Protein AF-A0A0Q4JYC7-F1 (afdb_monomer)

pLDDT: mean 86.83, std 10.16, range [35.75, 96.88]

Mean predicted aligned error: 5.93 Å

Sequence (176 aa):
QVMHEGSPIATFTGGALGILVMLSLKALEGRASGPIAMLGAVAVDILIDGLVLGLAFVAGGKAGVLLTIALTLEVLFLGLTVTTELGETIKSKARIIAITMGIALLLPIGAAIATPVATFPPVVIAGFLSFGLMALLYLVTEELLVEAHEKPDTPLISAMFFIGFLGLLLIEEVLG

Secondary structure (DSSP, 8-state):
--TTSS-HHHHHHHHHHHHHHHHHHHHHHTT--SHHHHHHHHHHHHHHHHHHHHHHHHH-HHHHHHHHHHHHHHHHHHHHHHHHHHHHH---HHHHHHHHHHHHTHHHHHHHHHGGGGGS-HHHHHHHHHHHHHHHHHHIIIIIHHHHTSSPP-HHHHHHHHHHHHHHHHHHHHH-

Foldseek 3Di:
DLVPPADPVLLVLLLVVLVVVLVVLVVVLVVDDDLVSLLVLLLVLLLLLLQLLLLLVLVHPLSNVLSCVLVVVVLVVSLVVQLVRCVVPDVDPVVSVVSSVVSNVSNPVSSVVNVVVSVDDPNNSSSNNSSSVSNNVCCCPVPVVVVLVVPPDDPVSVVVVVVSVVVSVVVSVVSD

Radius of gyration: 17.2 Å; Cα contacts (8 Å, |Δi|>4): 166; chains: 1; bounding box: 38×35×52 Å

Nearest PDB structures (foldseek):
  5tsb-assembly1_A  TM=8.252E-01  e=2.019E-02  Bordetella bronchiseptica RB50
  8auw-assembly1_D  TM=1.896E-01  e=5.402E+00  Homo sapiens

Solvent-accessible surface area (backbone atoms only — not comparable to full-atom values): 9276 Å² total; per-residue (Å²): 140,68,87,82,74,55,46,68,65,32,36,51,51,17,26,53,48,16,45,52,52,48,54,51,50,52,65,55,48,75,75,49,80,59,73,68,36,53,55,47,53,57,40,51,50,35,25,48,51,12,26,36,41,26,39,26,42,63,77,31,65,66,55,20,52,56,45,50,56,53,48,52,57,49,54,52,52,50,52,51,52,54,49,55,60,43,54,78,76,45,89,51,67,69,57,48,52,52,52,53,53,57,42,60,50,30,23,64,49,17,23,56,68,26,54,70,52,67,76,50,59,70,45,55,42,41,10,53,47,29,16,35,54,36,35,50,54,45,46,48,56,73,42,55,50,48,60,65,56,72,47,88,81,48,77,64,61,62,46,49,56,54,49,52,53,52,49,53,52,53,50,48,66,74,74,105

Structure (mmCIF, N/CA/C/O backbone):
data_AF-A0A0Q4JYC7-F1
#
_entry.id   AF-A0A0Q4JYC7-F1
#
loop_
_atom_site.group_PDB
_atom_site.id
_atom_site.type_symbol
_atom_site.label_atom_id
_atom_site.label_alt_id
_atom_site.label_comp_id
_atom_site.label_asym_id
_atom_site.label_entity_id
_atom_site.label_seq_id
_atom_site.pdbx_PDB_ins_code
_atom_site.Cartn_x
_atom_site.Cartn_y
_atom_site.Cartn_z
_atom_site.occupancy
_atom_site.B_iso_or_equiv
_atom_site.auth_seq_id
_atom_site.auth_comp_id
_atom_site.auth_asym_id
_atom_site.auth_atom_id
_atom_site.pdbx_PDB_model_num
ATOM 1 N N . GLN A 1 1 ? 8.763 9.728 -19.795 1.00 35.75 1 GLN A N 1
ATOM 2 C CA . GLN A 1 1 ? 9.072 9.027 -21.066 1.00 35.75 1 GLN A CA 1
ATOM 3 C C . GLN A 1 1 ? 8.972 7.491 -20.956 1.00 35.75 1 GLN A C 1
ATOM 5 O O . GLN A 1 1 ? 9.539 6.802 -21.784 1.00 35.75 1 GLN A O 1
ATOM 10 N N . VAL A 1 2 ? 8.191 6.945 -20.005 1.00 40.88 2 VAL A N 1
ATOM 11 C CA . VAL A 1 2 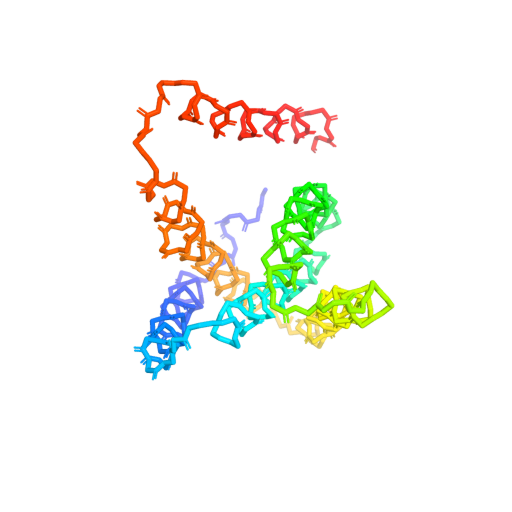? 8.031 5.484 -19.782 1.00 40.88 2 VAL A CA 1
ATOM 12 C C . VAL A 1 2 ? 6.660 4.961 -20.265 1.00 40.88 2 VAL A C 1
ATOM 14 O O . VAL A 1 2 ? 6.463 3.767 -20.439 1.00 40.88 2 VAL A O 1
ATOM 17 N N . MET A 1 3 ? 5.707 5.854 -20.574 1.00 45.06 3 MET A N 1
ATOM 18 C CA . MET A 1 3 ? 4.337 5.476 -20.967 1.00 45.06 3 MET A CA 1
ATOM 19 C C . MET A 1 3 ? 4.193 4.875 -22.378 1.00 45.06 3 MET A C 1
ATOM 21 O O . MET A 1 3 ? 3.117 4.393 -22.699 1.00 45.06 3 MET A O 1
ATOM 25 N N . HIS A 1 4 ? 5.230 4.896 -23.225 1.00 46.59 4 HIS A N 1
ATOM 26 C CA . HIS A 1 4 ? 5.137 4.432 -24.623 1.00 46.59 4 HIS A CA 1
ATOM 27 C C . HIS A 1 4 ? 5.974 3.176 -24.943 1.00 46.59 4 HIS A C 1
ATOM 29 O O . HIS A 1 4 ? 5.970 2.734 -26.087 1.00 46.59 4 HIS A O 1
ATOM 35 N N . GLU A 1 5 ? 6.651 2.572 -23.957 1.00 52.84 5 GLU A N 1
ATOM 36 C CA . GLU A 1 5 ? 7.404 1.311 -24.140 1.00 52.84 5 GLU A CA 1
ATOM 37 C C . GLU A 1 5 ? 6.722 0.084 -23.506 1.00 52.84 5 GLU A C 1
ATOM 39 O O . GLU A 1 5 ? 7.157 -1.052 -23.700 1.00 52.84 5 GLU A O 1
ATOM 44 N N . GLY A 1 6 ? 5.628 0.285 -22.764 1.00 57.41 6 GLY A N 1
ATOM 45 C CA . GLY A 1 6 ? 4.842 -0.807 -22.200 1.00 57.41 6 GLY A CA 1
ATOM 46 C C . GLY A 1 6 ? 4.016 -1.504 -23.278 1.00 57.41 6 GLY A C 1
ATOM 47 O O . GLY A 1 6 ? 3.231 -0.864 -23.974 1.00 57.41 6 GLY A O 1
ATOM 48 N N . SER A 1 7 ? 4.157 -2.825 -23.407 1.00 78.38 7 SER A N 1
ATOM 49 C CA . SER A 1 7 ? 3.232 -3.621 -24.220 1.00 78.38 7 SER A CA 1
ATOM 50 C C . SER A 1 7 ? 1.810 -3.447 -23.667 1.00 78.38 7 SER A C 1
ATOM 52 O O . SER A 1 7 ? 1.591 -3.806 -22.507 1.00 78.38 7 SER A O 1
ATOM 54 N N . PRO A 1 8 ? 0.829 -2.971 -24.462 1.00 85.31 8 PRO A N 1
ATOM 55 C CA . PRO A 1 8 ? -0.560 -2.818 -24.013 1.00 85.31 8 PRO A CA 1
ATOM 56 C C . PRO A 1 8 ? -1.137 -4.113 -23.435 1.00 85.31 8 PRO A C 1
ATOM 58 O O . PRO A 1 8 ? -1.954 -4.091 -22.517 1.00 85.31 8 PRO A O 1
ATOM 61 N N . ILE A 1 9 ? -0.660 -5.252 -23.945 1.00 88.44 9 ILE A N 1
ATOM 62 C CA . ILE A 1 9 ? -1.036 -6.581 -23.469 1.00 88.44 9 ILE A CA 1
ATOM 63 C C . ILE A 1 9 ? -0.555 -6.789 -22.033 1.00 88.44 9 ILE A C 1
ATOM 65 O O . ILE A 1 9 ? -1.330 -7.264 -21.216 1.00 88.44 9 ILE A O 1
ATOM 69 N N . ALA A 1 10 ? 0.681 -6.403 -21.701 1.00 87.81 10 ALA A N 1
ATOM 70 C CA . ALA A 1 10 ? 1.231 -6.591 -20.361 1.00 87.81 10 ALA A CA 1
ATOM 71 C C . ALA A 1 10 ? 0.484 -5.751 -19.318 1.00 87.81 10 ALA A C 1
ATOM 73 O O . ALA A 1 10 ? 0.106 -6.277 -18.270 1.00 87.81 10 ALA A O 1
ATOM 74 N N . THR A 1 11 ? 0.200 -4.485 -19.638 1.00 89.44 11 THR A N 1
ATOM 75 C CA . THR A 1 11 ? -0.626 -3.602 -18.802 1.00 89.44 11 THR A CA 1
ATOM 76 C C . THR A 1 11 ? -2.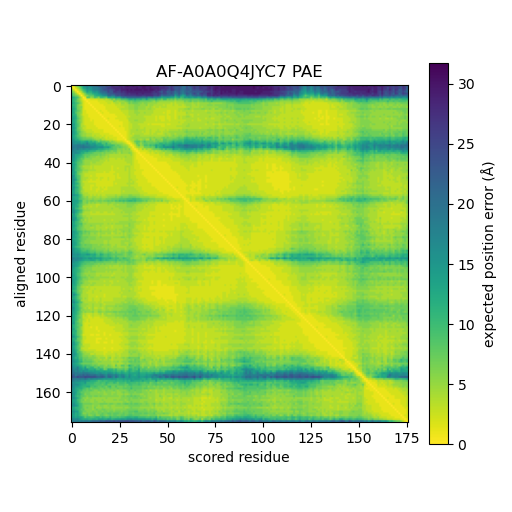022 -4.185 -18.608 1.00 89.44 11 THR A C 1
ATOM 78 O O . THR A 1 11 ? -2.473 -4.333 -17.477 1.00 89.44 11 THR A O 1
ATOM 81 N N . PHE A 1 12 ? -2.686 -4.609 -19.688 1.00 91.81 12 PHE A N 1
ATOM 82 C CA . PHE A 1 12 ? -4.010 -5.222 -19.590 1.00 91.81 12 PHE A CA 1
ATOM 83 C C . PHE A 1 12 ? -3.997 -6.490 -18.730 1.00 91.81 12 PHE A C 1
ATOM 85 O O . PHE A 1 12 ? -4.816 -6.624 -17.825 1.00 91.81 12 PHE A O 1
ATOM 92 N N . THR A 1 13 ? -3.054 -7.407 -18.968 1.00 92.88 13 THR A N 1
ATOM 93 C CA . THR A 1 13 ? -2.966 -8.657 -18.200 1.00 92.88 13 THR A CA 1
ATOM 94 C C . THR A 1 13 ? -2.652 -8.403 -16.735 1.00 92.88 13 THR A C 1
ATOM 96 O O . THR A 1 13 ? -3.281 -9.006 -15.874 1.00 92.88 13 THR A O 1
ATOM 99 N N . GLY A 1 14 ? -1.723 -7.489 -16.445 1.00 92.19 14 GLY A N 1
ATOM 100 C CA . GLY A 1 14 ? -1.361 -7.121 -15.084 1.00 92.19 14 GLY A CA 1
ATOM 101 C C . GLY A 1 14 ? -2.540 -6.505 -14.347 1.00 92.19 14 GLY A C 1
ATOM 102 O O . GLY A 1 14 ? -2.920 -6.989 -13.286 1.00 92.19 14 GLY A O 1
ATOM 103 N N . GLY A 1 15 ? -3.180 -5.503 -14.950 1.00 92.06 15 GLY A N 1
ATOM 104 C CA . GLY A 1 15 ? -4.342 -4.848 -14.362 1.00 92.06 15 GLY A CA 1
ATOM 105 C C . GLY A 1 15 ? -5.544 -5.778 -14.172 1.00 92.06 15 GLY A C 1
ATOM 106 O O . GLY A 1 15 ? -6.161 -5.765 -13.109 1.00 92.06 15 GLY A O 1
ATOM 107 N N . ALA A 1 16 ? -5.847 -6.634 -15.153 1.00 94.19 16 ALA A N 1
ATOM 108 C CA . ALA A 1 16 ? -6.922 -7.621 -15.043 1.00 94.19 16 ALA A CA 1
ATOM 109 C C . ALA A 1 16 ? -6.643 -8.660 -13.947 1.00 94.19 16 ALA A C 1
ATOM 111 O O . ALA A 1 16 ? -7.548 -9.004 -13.188 1.00 94.19 16 ALA A O 1
ATOM 112 N N . LEU A 1 17 ? -5.396 -9.134 -13.834 1.00 94.50 17 LEU A N 1
ATOM 113 C CA . LEU A 1 17 ? -4.979 -10.009 -12.737 1.00 94.50 17 LEU A CA 1
ATOM 114 C C . LEU A 1 17 ? -5.075 -9.300 -11.385 1.00 94.50 17 LEU A C 1
ATOM 116 O O . LEU A 1 17 ? -5.522 -9.926 -10.431 1.00 94.50 17 LEU A O 1
ATOM 120 N N . GLY A 1 18 ? -4.718 -8.015 -11.313 1.00 91.81 18 GLY A N 1
ATOM 121 C CA . GLY A 1 18 ? -4.859 -7.194 -10.107 1.00 91.81 18 GLY A CA 1
ATOM 122 C C . GLY A 1 18 ? -6.301 -7.179 -9.625 1.00 91.81 18 GLY A C 1
ATOM 123 O O . GLY A 1 18 ? -6.586 -7.627 -8.519 1.00 91.81 18 GLY A O 1
ATOM 124 N N . ILE A 1 19 ? -7.228 -6.793 -10.504 1.00 91.94 19 ILE A N 1
ATOM 125 C CA . ILE A 1 19 ? -8.665 -6.797 -10.200 1.00 91.94 19 ILE A CA 1
ATOM 126 C C . ILE A 1 19 ? -9.146 -8.195 -9.785 1.00 91.94 19 ILE A C 1
ATOM 128 O O . ILE A 1 19 ? -9.844 -8.331 -8.783 1.00 91.94 19 ILE A O 1
ATOM 132 N N . LEU A 1 20 ? -8.785 -9.244 -10.533 1.00 94.12 20 LEU A N 1
ATOM 133 C CA . LEU A 1 20 ? -9.216 -10.614 -10.233 1.00 94.12 20 LEU A CA 1
ATOM 134 C C . LEU A 1 20 ? -8.736 -11.089 -8.861 1.00 94.12 20 LEU A C 1
ATOM 136 O O . LEU A 1 20 ? -9.510 -11.710 -8.129 1.00 94.12 20 LEU A O 1
ATOM 140 N N . VAL A 1 21 ? -7.477 -10.814 -8.516 1.00 93.06 21 VAL A N 1
ATOM 141 C CA . VAL A 1 21 ? -6.912 -11.158 -7.208 1.00 93.06 21 VAL A CA 1
ATOM 142 C C . VAL A 1 21 ? -7.653 -10.407 -6.110 1.00 93.06 21 VAL A C 1
ATOM 144 O O . VAL A 1 21 ? -8.105 -11.043 -5.161 1.00 93.06 21 VAL A O 1
ATOM 147 N N . MET A 1 22 ? -7.871 -9.104 -6.274 1.00 91.69 22 MET A N 1
ATOM 148 C CA . MET A 1 22 ? -8.552 -8.298 -5.264 1.00 91.69 22 MET A CA 1
ATOM 149 C C . MET A 1 22 ? -10.014 -8.694 -5.049 1.00 91.69 22 MET A C 1
ATOM 151 O O . MET A 1 22 ? -10.445 -8.880 -3.913 1.00 91.69 22 MET A O 1
ATOM 155 N N . LEU A 1 23 ? -10.764 -8.937 -6.126 1.00 89.94 23 LEU A N 1
ATOM 156 C CA . LEU A 1 23 ? -12.137 -9.441 -6.030 1.00 89.94 23 LEU A CA 1
ATOM 157 C C . LEU A 1 23 ? -12.193 -10.818 -5.356 1.00 89.94 23 LEU A C 1
ATOM 159 O O . LEU A 1 23 ? -13.117 -11.108 -4.594 1.00 89.94 23 LEU A O 1
ATOM 163 N N . SER A 1 24 ? -11.199 -11.670 -5.622 1.00 89.81 24 SER A N 1
ATOM 164 C CA . SER A 1 24 ? -11.094 -12.981 -4.978 1.00 89.81 24 SER A CA 1
ATOM 165 C C . SER A 1 24 ? -10.805 -12.845 -3.483 1.00 89.81 24 SER A C 1
ATOM 167 O O . SER A 1 24 ? -11.425 -13.551 -2.689 1.00 89.81 24 SER A O 1
ATOM 169 N N . LEU A 1 25 ? -9.910 -11.931 -3.092 1.00 86.81 25 LEU A N 1
ATOM 170 C CA . LEU A 1 25 ? -9.604 -11.637 -1.689 1.00 86.81 25 LEU A CA 1
ATOM 171 C C . LEU A 1 25 ? -10.841 -11.107 -0.957 1.00 86.81 25 LEU A C 1
ATOM 173 O O . LEU A 1 25 ? -11.245 -11.701 0.043 1.00 86.81 25 LEU A O 1
ATOM 177 N N . LYS A 1 26 ? -11.542 -10.122 -1.525 1.00 83.94 26 LYS A N 1
ATOM 178 C CA . LYS A 1 26 ? -12.780 -9.580 -0.942 1.00 83.94 26 LYS A CA 1
ATOM 179 C C . LYS A 1 26 ? -13.863 -10.644 -0.757 1.00 83.94 26 LYS A C 1
ATOM 181 O O . LYS A 1 26 ? -14.548 -10.681 0.266 1.00 83.94 26 LYS A O 1
ATOM 186 N N . ALA A 1 27 ? -14.013 -11.553 -1.723 1.00 84.88 27 ALA A N 1
ATOM 187 C CA . ALA A 1 27 ? -14.964 -12.659 -1.623 1.00 84.88 27 ALA A CA 1
ATOM 188 C C . ALA A 1 27 ? -14.621 -13.649 -0.490 1.00 84.88 27 ALA A C 1
ATOM 190 O O . ALA A 1 27 ? -15.518 -14.311 0.045 1.00 84.88 27 ALA A O 1
ATOM 191 N N . LEU A 1 28 ? -13.340 -13.776 -0.128 1.00 83.62 28 LEU A N 1
ATOM 192 C CA . LEU A 1 28 ? -12.892 -14.582 1.008 1.00 83.62 28 LEU A CA 1
ATOM 193 C C . LEU A 1 28 ? -13.084 -13.840 2.335 1.00 83.62 28 LEU A C 1
ATOM 195 O O . LEU A 1 28 ? -13.552 -14.450 3.297 1.00 83.62 28 LEU A O 1
ATOM 199 N N . GLU A 1 29 ? -12.781 -12.545 2.376 1.00 76.94 29 GLU A N 1
ATOM 200 C CA . GLU A 1 29 ? -12.931 -11.696 3.564 1.00 76.94 29 GLU A CA 1
ATOM 201 C C . GLU A 1 29 ? -14.386 -11.544 3.999 1.00 76.94 29 GLU A C 1
ATOM 203 O O . GLU A 1 29 ? -14.680 -11.657 5.188 1.00 76.94 29 GLU A O 1
ATOM 208 N N . GLY A 1 30 ? -15.321 -11.424 3.049 1.00 73.38 30 GLY A N 1
ATOM 209 C CA . GLY A 1 30 ? -16.761 -11.330 3.328 1.00 73.38 30 GLY A CA 1
ATOM 210 C C . GLY A 1 30 ? -17.370 -12.552 4.035 1.00 73.38 30 GLY A C 1
ATOM 211 O O . GLY A 1 30 ? -18.553 -12.548 4.371 1.00 73.38 30 GLY A O 1
ATOM 212 N N . ARG A 1 31 ? -16.588 -13.615 4.269 1.00 76.25 31 ARG A N 1
ATOM 213 C CA . ARG A 1 31 ? -16.995 -14.793 5.055 1.00 76.25 31 ARG A CA 1
ATOM 214 C C . ARG A 1 31 ? -16.654 -14.688 6.540 1.00 76.25 31 ARG A C 1
ATOM 216 O O . ARG A 1 31 ? -17.100 -15.539 7.310 1.00 76.25 31 ARG A O 1
ATOM 223 N N . ALA A 1 32 ? -15.863 -13.697 6.939 1.00 72.56 32 ALA A N 1
ATOM 224 C CA . ALA A 1 32 ? -15.446 -13.475 8.316 1.00 72.56 32 ALA A CA 1
ATOM 225 C C . ALA A 1 32 ? -16.012 -12.149 8.840 1.00 72.56 32 ALA A C 1
ATOM 227 O O . ALA A 1 32 ? -16.129 -11.173 8.111 1.00 72.56 32 ALA A O 1
ATOM 228 N N . SER A 1 33 ? -16.353 -12.105 10.128 1.00 74.06 33 SER A N 1
ATOM 229 C CA . SER A 1 33 ? -16.859 -10.898 10.791 1.00 74.06 33 SER A CA 1
ATOM 230 C C . SER A 1 33 ? -16.143 -10.670 12.118 1.00 74.06 33 SER A C 1
ATOM 232 O O . SER A 1 33 ? -15.860 -11.630 12.841 1.00 74.06 33 SER A O 1
ATOM 234 N N . GLY A 1 34 ? -15.917 -9.404 12.469 1.00 78.31 34 GLY A N 1
ATOM 235 C CA . GLY A 1 34 ? -15.326 -8.987 13.742 1.00 78.31 34 GLY A CA 1
ATOM 236 C C . GLY A 1 34 ? -13.834 -8.629 13.653 1.00 78.31 34 GLY A C 1
ATOM 237 O O . GLY A 1 34 ? -13.283 -8.542 12.557 1.00 78.31 34 GLY A O 1
ATOM 238 N N . PRO A 1 35 ? -13.148 -8.463 14.801 1.00 77.31 35 PRO A N 1
ATOM 239 C CA . PRO A 1 35 ? -11.785 -7.917 14.859 1.00 77.31 35 PRO A CA 1
ATOM 240 C C . PRO A 1 35 ? -10.748 -8.702 14.047 1.00 77.31 35 PRO A C 1
ATOM 242 O O . PRO A 1 35 ? -9.787 -8.134 13.548 1.00 77.31 35 PRO A O 1
ATOM 245 N N . ILE A 1 36 ? -10.934 -10.017 13.896 1.00 80.81 36 ILE A N 1
ATOM 246 C CA . ILE A 1 36 ? -10.037 -10.870 13.100 1.00 80.81 36 ILE A CA 1
ATOM 247 C C . ILE A 1 36 ? -10.168 -10.567 11.602 1.00 80.81 36 ILE A C 1
ATOM 249 O O . ILE A 1 36 ? -9.166 -10.611 10.896 1.00 80.81 36 ILE A O 1
ATOM 253 N N . ALA A 1 37 ? -11.376 -10.249 11.126 1.00 82.62 37 ALA A N 1
ATOM 254 C CA . ALA A 1 37 ? -11.606 -9.882 9.732 1.00 82.62 37 ALA A CA 1
ATOM 255 C C . ALA A 1 37 ? -10.944 -8.534 9.413 1.00 82.62 37 ALA A C 1
ATOM 257 O O . ALA A 1 37 ? -10.213 -8.444 8.435 1.00 82.62 37 ALA A O 1
ATOM 258 N N . MET A 1 38 ? -11.097 -7.546 10.305 1.00 83.94 38 MET A N 1
ATOM 259 C CA . MET A 1 38 ? -10.409 -6.254 10.206 1.00 83.94 38 MET A CA 1
ATOM 260 C C . MET A 1 38 ? -8.885 -6.428 10.176 1.00 83.94 38 MET A C 1
ATOM 262 O O . MET A 1 38 ? -8.226 -5.915 9.284 1.00 83.94 38 MET A O 1
ATOM 266 N N . LEU A 1 39 ? -8.309 -7.204 11.106 1.00 88.00 39 LEU A N 1
ATOM 267 C CA . LEU A 1 39 ? -6.863 -7.472 11.098 1.00 88.00 39 LEU A CA 1
ATOM 268 C C . LEU A 1 39 ? -6.401 -8.169 9.812 1.00 88.00 39 LEU A C 1
ATOM 270 O O . LEU A 1 39 ? -5.273 -7.948 9.385 1.00 88.00 39 LEU A O 1
ATOM 274 N N . GLY A 1 40 ? -7.246 -9.024 9.230 1.00 87.94 40 GLY A N 1
ATOM 275 C CA . GLY A 1 40 ? -6.992 -9.673 7.949 1.00 87.94 40 GLY A CA 1
ATOM 276 C C . GLY A 1 40 ? -6.928 -8.673 6.798 1.00 87.94 40 GLY A C 1
ATOM 277 O O . GLY A 1 40 ? -5.919 -8.656 6.101 1.00 87.94 40 GLY A O 1
ATOM 278 N N . ALA A 1 41 ? -7.948 -7.822 6.660 1.00 86.44 41 ALA A N 1
ATOM 279 C CA . ALA A 1 41 ? -8.011 -6.789 5.623 1.00 86.44 41 ALA A CA 1
ATOM 280 C C . ALA A 1 41 ? -6.811 -5.833 5.718 1.00 86.44 41 ALA A C 1
ATOM 282 O O . ALA A 1 41 ? -6.027 -5.721 4.785 1.00 86.44 41 ALA A O 1
ATOM 283 N N . VAL A 1 42 ? -6.553 -5.289 6.912 1.00 89.75 42 VAL A N 1
ATOM 284 C CA . VAL A 1 42 ? -5.389 -4.428 7.201 1.00 89.75 42 VAL A CA 1
ATOM 285 C C . VAL A 1 42 ? -4.061 -5.130 6.871 1.00 89.75 42 VAL A C 1
ATOM 287 O O . VAL A 1 42 ? -3.117 -4.513 6.385 1.00 89.75 42 VAL A O 1
ATOM 290 N N . ALA A 1 43 ? -3.941 -6.430 7.154 1.00 91.81 43 ALA A N 1
ATOM 291 C CA . ALA A 1 43 ? -2.728 -7.180 6.837 1.00 91.81 43 ALA A CA 1
ATOM 292 C C . ALA A 1 43 ? -2.537 -7.376 5.325 1.00 91.81 43 ALA A C 1
ATOM 294 O O . ALA A 1 43 ? -1.400 -7.342 4.850 1.00 91.81 43 ALA A O 1
ATOM 295 N N . VAL A 1 44 ? -3.623 -7.602 4.584 1.00 90.62 44 VAL A N 1
ATOM 296 C CA . VAL A 1 44 ? -3.612 -7.718 3.121 1.00 90.62 44 VAL A CA 1
ATOM 297 C C . VAL A 1 44 ? -3.250 -6.378 2.489 1.00 90.62 44 VAL A C 1
ATOM 299 O O . VAL A 1 44 ? -2.344 -6.350 1.657 1.00 90.62 44 VAL A O 1
ATOM 302 N N . ASP A 1 45 ? -3.879 -5.299 2.944 1.00 91.38 45 ASP A N 1
ATOM 303 C CA . ASP A 1 45 ? -3.620 -3.917 2.541 1.00 91.38 45 ASP A CA 1
ATOM 304 C C . ASP A 1 45 ? -2.126 -3.576 2.663 1.00 91.38 45 ASP A C 1
ATOM 306 O O . ASP A 1 45 ? -1.426 -3.411 1.664 1.00 91.38 45 ASP A O 1
ATOM 310 N N . ILE A 1 46 ? -1.565 -3.706 3.871 1.00 94.06 46 ILE A N 1
ATOM 311 C CA . ILE A 1 46 ? -0.147 -3.420 4.140 1.00 94.06 46 ILE A CA 1
ATOM 312 C C . ILE A 1 46 ? 0.813 -4.311 3.334 1.00 94.06 46 ILE A C 1
ATOM 314 O O . ILE A 1 46 ? 1.908 -3.882 2.943 1.00 94.06 46 ILE A O 1
ATOM 318 N N . LEU A 1 47 ? 0.454 -5.576 3.104 1.00 95.00 47 LEU A N 1
ATOM 319 C CA . LEU A 1 47 ? 1.272 -6.481 2.298 1.00 95.00 47 LEU A CA 1
ATOM 320 C C . LEU A 1 47 ? 1.294 -6.047 0.827 1.00 95.00 47 LEU A C 1
ATOM 322 O O . LEU A 1 47 ? 2.355 -6.091 0.191 1.00 95.00 47 LEU A O 1
ATOM 326 N N . ILE A 1 48 ? 0.139 -5.652 0.290 1.00 93.69 48 ILE A N 1
ATOM 327 C CA . ILE A 1 48 ? -0.005 -5.178 -1.086 1.00 93.69 48 ILE A CA 1
ATOM 328 C C . ILE A 1 48 ? 0.691 -3.826 -1.240 1.00 93.69 48 ILE A C 1
ATOM 330 O O . ILE A 1 48 ? 1.497 -3.690 -2.159 1.00 93.69 48 ILE A O 1
ATOM 334 N N . ASP A 1 49 ? 0.507 -2.891 -0.314 1.00 93.88 49 ASP A N 1
ATOM 335 C CA . ASP A 1 49 ? 1.236 -1.620 -0.261 1.00 93.88 49 ASP A CA 1
ATOM 336 C C . ASP A 1 49 ? 2.745 -1.828 -0.306 1.00 93.88 49 ASP A C 1
ATOM 338 O O . ASP A 1 49 ? 3.450 -1.226 -1.119 1.00 93.88 49 ASP A O 1
ATOM 342 N N . GLY A 1 50 ? 3.248 -2.750 0.519 1.00 95.81 50 GLY A N 1
ATOM 343 C CA . GLY A 1 50 ? 4.649 -3.149 0.514 1.00 95.81 50 GLY A CA 1
ATOM 344 C C . GLY A 1 50 ? 5.095 -3.669 -0.851 1.00 95.81 50 GLY A C 1
ATOM 345 O O . GLY A 1 50 ? 6.130 -3.246 -1.375 1.00 95.81 50 GLY A O 1
ATOM 346 N N . LEU A 1 51 ? 4.317 -4.572 -1.453 1.00 95.75 51 LEU A N 1
ATOM 347 C CA . LEU A 1 51 ? 4.599 -5.117 -2.782 1.00 95.75 51 LEU A CA 1
ATOM 348 C C . LEU A 1 51 ? 4.671 -4.003 -3.831 1.00 95.75 51 LEU A C 1
ATOM 350 O O . LEU A 1 51 ? 5.640 -3.940 -4.592 1.00 95.75 51 LEU A O 1
ATOM 354 N N . VAL A 1 52 ? 3.686 -3.105 -3.860 1.00 94.75 52 VAL A N 1
ATOM 355 C CA . VAL A 1 52 ? 3.638 -2.005 -4.829 1.00 94.75 52 VAL A CA 1
ATOM 356 C C . VAL A 1 52 ? 4.749 -0.992 -4.583 1.00 94.75 52 VAL A C 1
ATOM 358 O O . VAL A 1 52 ? 5.351 -0.519 -5.546 1.00 94.75 52 VAL A O 1
ATOM 361 N N . LEU A 1 53 ? 5.116 -0.741 -3.328 1.00 95.69 53 LEU A N 1
ATOM 362 C CA . LEU A 1 53 ? 6.277 0.068 -2.971 1.00 95.69 53 LEU A CA 1
ATOM 363 C C . LEU A 1 53 ? 7.572 -0.504 -3.544 1.00 95.69 53 LEU A C 1
ATOM 365 O O . LEU A 1 53 ? 8.346 0.216 -4.182 1.00 95.69 53 LEU A O 1
ATOM 369 N N . GLY A 1 54 ? 7.795 -1.805 -3.365 1.00 95.25 54 GLY A N 1
ATOM 370 C CA . GLY A 1 54 ? 8.952 -2.483 -3.938 1.00 95.25 54 GLY A CA 1
ATOM 371 C C . GLY A 1 54 ? 8.967 -2.395 -5.467 1.00 95.25 54 GLY A C 1
ATOM 372 O O . GLY A 1 54 ? 9.994 -2.055 -6.056 1.00 95.25 54 GLY A O 1
ATOM 373 N N . LEU A 1 55 ? 7.816 -2.604 -6.114 1.00 93.94 55 LEU A N 1
ATOM 374 C CA . LEU A 1 55 ? 7.672 -2.448 -7.564 1.00 93.94 55 LEU A CA 1
ATOM 375 C C . LEU A 1 55 ? 7.934 -1.007 -8.025 1.00 93.94 55 LEU A C 1
ATOM 377 O O . LEU A 1 55 ? 8.603 -0.806 -9.039 1.00 93.94 55 LEU A O 1
ATOM 381 N N . ALA A 1 56 ? 7.470 -0.002 -7.283 1.00 92.69 56 ALA A N 1
ATOM 382 C CA . ALA A 1 56 ? 7.700 1.404 -7.594 1.00 92.69 56 ALA A CA 1
ATOM 383 C C . ALA A 1 56 ? 9.195 1.750 -7.557 1.00 92.69 56 ALA A C 1
ATOM 385 O O . ALA A 1 56 ? 9.683 2.413 -8.470 1.00 92.69 56 ALA A O 1
ATOM 386 N N . PHE A 1 57 ? 9.950 1.234 -6.581 1.00 93.69 57 PHE A N 1
ATOM 387 C CA . PHE A 1 57 ? 11.410 1.386 -6.553 1.00 93.69 57 PHE A CA 1
ATOM 388 C C . PHE A 1 57 ? 12.115 0.661 -7.706 1.00 93.69 57 PHE A C 1
ATOM 390 O O . PHE A 1 57 ? 13.112 1.176 -8.217 1.00 93.69 57 PHE A O 1
ATOM 397 N N . VAL A 1 58 ? 11.593 -0.488 -8.148 1.00 90.94 58 VAL A N 1
ATOM 398 C CA . VAL A 1 58 ? 12.081 -1.187 -9.351 1.00 90.94 58 VAL A CA 1
ATOM 399 C C . VAL A 1 58 ? 11.824 -0.364 -10.617 1.00 90.94 58 VAL A C 1
ATOM 401 O O . VAL A 1 58 ? 12.677 -0.313 -11.500 1.00 90.94 58 VAL A O 1
ATOM 404 N N . ALA A 1 59 ? 10.674 0.306 -10.703 1.00 85.56 59 ALA A N 1
ATOM 405 C CA . ALA A 1 59 ? 10.313 1.167 -11.829 1.00 85.56 59 ALA A CA 1
ATOM 406 C C . ALA A 1 59 ? 11.127 2.468 -11.868 1.00 85.56 59 ALA A C 1
ATOM 408 O O . ALA A 1 59 ? 11.456 2.974 -12.942 1.00 85.56 59 ALA A O 1
ATOM 409 N N . GLY A 1 60 ? 11.442 3.021 -10.696 1.00 88.25 60 GLY A N 1
ATOM 410 C CA . GLY A 1 60 ? 12.280 4.200 -10.558 1.00 88.25 60 GLY A CA 1
ATOM 411 C C . GLY A 1 60 ? 12.270 4.778 -9.145 1.00 88.25 60 GLY A C 1
ATOM 412 O O . GLY A 1 60 ? 11.239 4.854 -8.482 1.00 88.25 60 GLY A O 1
ATOM 413 N N . GLY A 1 61 ? 13.425 5.284 -8.706 1.00 88.25 61 GLY A N 1
ATOM 414 C CA . GLY A 1 61 ? 13.588 5.815 -7.348 1.00 88.25 61 GLY A CA 1
ATOM 415 C C . GLY A 1 61 ? 12.608 6.936 -6.987 1.00 88.25 61 GLY A C 1
ATOM 416 O O . GLY A 1 61 ? 12.159 6.997 -5.850 1.00 88.25 61 GLY A O 1
ATOM 417 N N . LYS A 1 62 ? 12.216 7.782 -7.950 1.00 87.25 62 LYS A N 1
ATOM 418 C CA . LYS A 1 62 ? 11.242 8.864 -7.717 1.00 87.25 62 LYS A CA 1
ATOM 419 C C . LYS A 1 62 ? 9.851 8.335 -7.371 1.00 87.25 62 LYS A C 1
ATOM 421 O O . LYS A 1 62 ? 9.290 8.739 -6.360 1.00 87.25 62 LYS A O 1
ATOM 426 N N . ALA A 1 63 ? 9.339 7.389 -8.162 1.00 87.69 63 ALA A N 1
ATOM 427 C CA . ALA A 1 63 ? 8.053 6.745 -7.900 1.00 87.69 63 ALA A CA 1
ATOM 428 C C . ALA A 1 63 ? 8.057 6.049 -6.529 1.00 87.69 63 ALA A C 1
ATOM 430 O O . ALA A 1 63 ? 7.115 6.204 -5.757 1.00 87.69 63 ALA A O 1
ATOM 431 N N . GLY A 1 64 ? 9.152 5.358 -6.191 1.00 91.88 64 GLY A N 1
ATOM 432 C CA . GLY A 1 64 ? 9.329 4.742 -4.874 1.00 91.88 64 GLY A CA 1
ATOM 433 C C . GLY A 1 64 ? 9.316 5.747 -3.716 1.00 91.88 64 GLY A C 1
ATOM 434 O O . GLY A 1 64 ? 8.670 5.501 -2.701 1.00 91.88 64 GLY A O 1
ATOM 435 N N . VAL A 1 65 ? 9.974 6.902 -3.858 1.00 93.00 65 VAL A N 1
ATOM 436 C CA . VAL A 1 65 ? 9.979 7.956 -2.824 1.00 93.00 65 VAL A CA 1
ATOM 437 C C . VAL A 1 65 ? 8.594 8.572 -2.640 1.00 93.00 65 VAL A C 1
ATOM 439 O O . VAL A 1 65 ? 8.147 8.707 -1.502 1.00 93.00 65 VAL A O 1
ATOM 442 N N . LEU A 1 66 ? 7.898 8.902 -3.730 1.00 90.25 66 LEU A N 1
ATOM 443 C CA . LEU A 1 66 ? 6.538 9.449 -3.661 1.00 90.25 66 LEU A CA 1
ATOM 444 C C . LEU A 1 66 ? 5.584 8.480 -2.970 1.00 90.25 66 LEU A C 1
ATOM 446 O O . LEU A 1 66 ? 4.862 8.870 -2.053 1.00 90.25 66 LEU A O 1
ATOM 450 N N . LEU A 1 67 ? 5.651 7.203 -3.349 1.00 91.88 67 LEU A N 1
ATOM 451 C CA . LEU A 1 67 ? 4.827 6.171 -2.741 1.00 91.88 67 LEU A CA 1
ATOM 452 C C . LEU A 1 67 ? 5.210 5.931 -1.274 1.00 91.88 67 LEU A C 1
ATOM 454 O O . LEU A 1 67 ? 4.329 5.775 -0.443 1.00 91.88 67 LEU A O 1
ATOM 458 N N . THR A 1 68 ? 6.495 6.003 -0.912 1.00 94.31 68 THR A N 1
ATOM 459 C CA . THR A 1 68 ? 6.931 5.932 0.498 1.00 94.31 68 THR A CA 1
ATOM 460 C C . THR A 1 68 ? 6.282 7.035 1.335 1.00 94.31 68 THR A C 1
ATOM 462 O O . THR A 1 68 ? 5.820 6.768 2.441 1.00 94.31 68 THR A O 1
ATOM 465 N N . ILE A 1 69 ? 6.247 8.274 0.831 1.00 91.56 69 ILE A N 1
ATOM 466 C CA . ILE A 1 69 ? 5.636 9.407 1.539 1.00 91.56 69 ILE A CA 1
ATOM 467 C C . ILE A 1 69 ? 4.129 9.179 1.707 1.00 91.56 69 ILE A C 1
ATOM 469 O O . ILE A 1 69 ? 3.624 9.335 2.820 1.00 91.56 69 ILE A O 1
ATOM 473 N N . ALA A 1 70 ? 3.439 8.774 0.636 1.00 90.50 70 ALA A N 1
ATOM 474 C CA . ALA A 1 70 ? 2.008 8.471 0.669 1.00 90.50 70 ALA A CA 1
ATOM 475 C C . ALA A 1 70 ? 1.691 7.358 1.681 1.00 90.50 70 ALA A C 1
ATOM 477 O O . ALA A 1 70 ? 0.943 7.588 2.633 1.00 90.50 70 ALA A O 1
ATOM 478 N N . LEU A 1 71 ? 2.363 6.212 1.551 1.00 92.12 71 LEU A N 1
ATOM 479 C CA . LEU A 1 71 ? 2.169 5.052 2.420 1.00 92.12 71 LEU A CA 1
ATOM 480 C C . LEU A 1 71 ? 2.544 5.346 3.876 1.00 92.12 71 LEU A C 1
ATOM 482 O O . LEU A 1 71 ? 1.931 4.823 4.794 1.00 92.12 71 LEU A O 1
ATOM 486 N N . THR A 1 72 ? 3.531 6.205 4.140 1.00 92.12 72 THR A N 1
ATOM 487 C CA . THR A 1 72 ? 3.885 6.562 5.526 1.00 92.12 72 THR A CA 1
ATOM 488 C C . THR A 1 72 ? 2.729 7.274 6.231 1.00 92.12 72 THR A C 1
ATOM 490 O O . THR A 1 72 ? 2.485 7.025 7.414 1.00 92.12 72 THR A O 1
ATOM 493 N N . LEU A 1 73 ? 2.016 8.158 5.524 1.00 88.56 73 LEU A N 1
ATOM 494 C CA . LEU A 1 73 ? 0.837 8.825 6.076 1.00 88.56 73 LEU A CA 1
ATOM 495 C C . LEU A 1 73 ? -0.320 7.842 6.261 1.00 88.56 73 LEU A C 1
ATOM 497 O O . LEU A 1 73 ? -0.970 7.862 7.302 1.00 88.56 73 LEU A O 1
ATOM 501 N N . GLU A 1 74 ? -0.537 6.960 5.295 1.00 88.62 74 GLU A N 1
ATOM 502 C CA . GLU A 1 74 ? -1.557 5.912 5.356 1.00 88.62 74 GLU A CA 1
ATOM 503 C C . GLU A 1 74 ? -1.337 4.948 6.527 1.00 88.62 74 GLU A C 1
ATOM 505 O O . GLU A 1 74 ? -2.197 4.829 7.398 1.00 88.62 74 GLU A O 1
ATOM 510 N N . VAL A 1 75 ? -0.139 4.368 6.639 1.00 91.69 75 VAL A N 1
ATOM 511 C CA . VAL A 1 75 ? 0.249 3.447 7.720 1.00 91.69 75 VAL A CA 1
ATOM 512 C C . VAL A 1 75 ? 0.122 4.108 9.095 1.00 91.69 75 VAL A C 1
ATOM 514 O O . VAL A 1 75 ? -0.232 3.444 10.072 1.00 91.69 75 VAL A O 1
ATOM 517 N N . LEU A 1 76 ? 0.389 5.416 9.201 1.00 90.56 76 LEU A N 1
ATOM 518 C CA . LEU A 1 76 ? 0.181 6.166 10.440 1.00 90.56 76 LEU A CA 1
ATOM 519 C C . LEU A 1 76 ? -1.296 6.148 10.854 1.00 90.56 76 LEU A C 1
ATOM 521 O O . LEU A 1 76 ? -1.598 5.837 12.009 1.00 90.56 76 LEU A O 1
ATOM 525 N N . PHE A 1 77 ? -2.207 6.474 9.935 1.00 87.06 77 PHE A N 1
ATOM 526 C CA . PHE A 1 77 ? -3.643 6.472 10.218 1.00 87.06 77 PHE A CA 1
ATOM 527 C C . PHE A 1 77 ? -4.165 5.059 10.469 1.00 87.06 77 PHE A C 1
ATOM 529 O O . PHE A 1 77 ? -4.870 4.845 11.455 1.00 87.06 77 PHE A O 1
ATOM 536 N N . LEU A 1 78 ? -3.741 4.086 9.666 1.00 89.12 78 LEU A N 1
ATOM 537 C CA . LEU A 1 78 ? -4.104 2.684 9.835 1.00 89.12 78 LEU A CA 1
ATOM 538 C C . LEU A 1 78 ? -3.660 2.144 11.200 1.00 89.12 78 LEU A C 1
ATOM 540 O O . LEU A 1 78 ? -4.426 1.480 11.895 1.00 89.12 78 LEU A O 1
ATOM 544 N N . GLY A 1 79 ? -2.445 2.483 11.639 1.00 90.00 79 GLY A N 1
ATOM 545 C CA . GLY A 1 79 ? -1.945 2.124 12.964 1.00 90.00 79 GLY A CA 1
ATOM 546 C C . GLY A 1 79 ? -2.802 2.700 14.095 1.00 90.00 79 GLY A C 1
ATOM 547 O O . GLY A 1 79 ? -3.075 2.008 15.080 1.00 90.00 79 GLY A O 1
ATOM 548 N N . LEU A 1 80 ? -3.277 3.942 13.959 1.00 89.62 80 LEU A N 1
ATOM 549 C CA . LEU A 1 80 ? -4.217 4.529 14.918 1.00 89.62 80 LEU A CA 1
ATOM 550 C C . LEU A 1 80 ? -5.542 3.758 14.929 1.00 89.62 80 LEU A C 1
ATOM 552 O O . LEU A 1 80 ? -5.959 3.338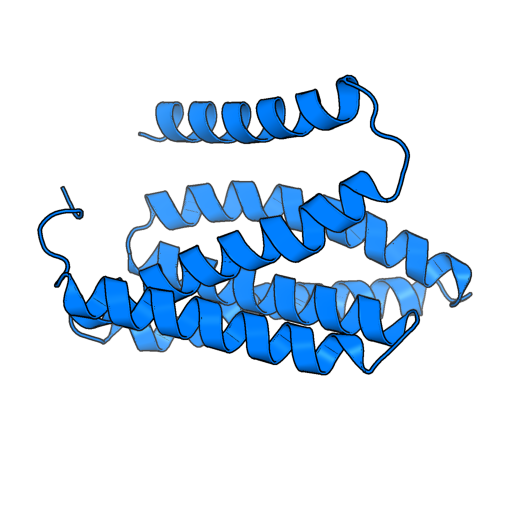 16.005 1.00 89.62 80 LEU A O 1
ATOM 556 N N . THR A 1 81 ? -6.134 3.482 13.765 1.00 87.06 81 THR A N 1
ATOM 557 C CA . THR A 1 81 ? -7.389 2.719 13.642 1.00 87.06 81 THR A CA 1
ATOM 558 C C . THR A 1 81 ? -7.269 1.319 14.249 1.00 87.06 81 THR A C 1
ATOM 560 O O . THR A 1 81 ? -8.066 0.930 15.103 1.00 87.06 81 THR A O 1
ATOM 563 N N . VAL A 1 82 ? -6.217 0.572 13.902 1.00 89.75 82 VAL A N 1
ATOM 564 C CA . VAL A 1 82 ? -5.976 -0.780 14.433 1.00 89.75 82 VAL A CA 1
ATOM 565 C C . VAL A 1 82 ? -5.817 -0.749 15.950 1.00 89.75 82 VAL A C 1
ATOM 567 O O . VAL A 1 82 ? -6.368 -1.595 16.656 1.00 89.75 82 VAL A O 1
ATOM 570 N N . THR A 1 83 ? -5.067 0.217 16.484 1.00 91.00 83 THR A N 1
ATOM 571 C CA . THR A 1 83 ? -4.855 0.308 17.935 1.00 91.00 83 THR A CA 1
ATOM 572 C C . THR A 1 83 ? -6.120 0.715 18.693 1.00 91.00 83 THR A C 1
ATOM 574 O O . THR A 1 83 ? -6.322 0.210 19.802 1.00 91.00 83 THR A O 1
ATOM 577 N N . THR A 1 84 ? -6.981 1.567 18.121 1.00 88.12 84 THR A N 1
ATOM 578 C CA . THR A 1 84 ? -8.271 1.937 18.724 1.00 88.12 84 THR A CA 1
ATOM 579 C C . THR A 1 84 ? -9.248 0.768 18.732 1.00 88.12 84 THR A C 1
ATOM 581 O O . THR A 1 84 ? -9.774 0.441 19.795 1.00 88.12 84 THR A O 1
ATOM 584 N N . GLU A 1 85 ? -9.396 0.071 17.607 1.00 88.12 85 GLU A N 1
ATOM 585 C CA . GLU A 1 85 ? -10.306 -1.074 17.455 1.00 88.12 85 GLU A CA 1
ATOM 586 C C . GLU A 1 85 ? -9.880 -2.265 18.327 1.00 88.12 85 GLU A C 1
ATOM 588 O O . GLU A 1 85 ? -10.674 -2.873 19.054 1.00 88.12 85 GLU A O 1
ATOM 593 N N . LEU A 1 86 ? -8.577 -2.570 18.369 1.00 89.75 86 LEU A N 1
ATOM 594 C CA . LEU A 1 86 ? -8.060 -3.584 19.290 1.00 89.75 86 LEU A CA 1
ATOM 595 C C . LEU A 1 86 ? -8.216 -3.177 20.758 1.00 89.75 86 LEU A C 1
ATOM 597 O O . LEU A 1 86 ? -8.321 -4.055 21.615 1.00 89.75 86 LEU A O 1
ATOM 601 N N . GLY A 1 87 ? -8.240 -1.880 21.064 1.00 90.12 87 GLY A N 1
ATOM 602 C CA . GLY A 1 87 ? -8.452 -1.363 22.415 1.00 90.12 87 GLY A CA 1
ATOM 603 C C . GLY A 1 87 ? -9.831 -1.692 22.989 1.00 90.12 87 GLY A C 1
ATOM 604 O O . GLY A 1 87 ? -9.959 -1.833 24.208 1.00 90.12 87 GLY A O 1
ATOM 605 N N . GLU A 1 88 ? -10.839 -1.886 22.138 1.00 88.19 88 GLU A N 1
ATOM 606 C CA . GLU A 1 88 ? -12.193 -2.251 22.570 1.00 88.19 88 GLU A CA 1
ATOM 607 C C . GLU A 1 88 ? -12.288 -3.712 23.032 1.00 88.19 88 GLU A C 1
ATOM 609 O O . GLU A 1 88 ? -13.101 -4.060 23.893 1.00 88.19 88 GLU A O 1
ATOM 614 N N . THR A 1 89 ? -11.419 -4.579 22.504 1.00 85.88 89 THR A N 1
ATOM 615 C CA . THR A 1 89 ? -11.481 -6.033 22.726 1.00 85.88 89 THR A CA 1
ATOM 616 C C . THR A 1 89 ? -10.313 -6.583 23.549 1.00 85.88 89 THR A C 1
ATOM 618 O O . THR A 1 89 ? -10.478 -7.544 24.308 1.00 85.88 89 THR A O 1
ATOM 621 N N . ILE A 1 90 ? -9.128 -5.972 23.468 1.00 89.12 90 ILE A N 1
ATOM 622 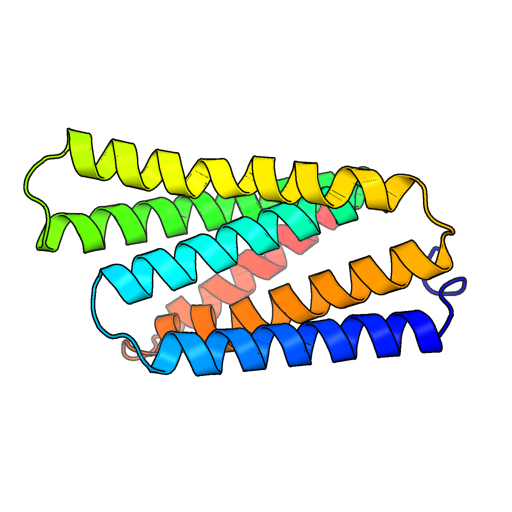C CA . ILE A 1 90 ? -7.893 -6.417 24.123 1.00 89.12 90 ILE A CA 1
ATOM 623 C C . ILE A 1 90 ? -7.494 -5.435 25.229 1.00 89.12 90 ILE A C 1
ATOM 625 O O . ILE A 1 90 ? -7.123 -4.296 24.985 1.00 89.12 90 ILE A O 1
ATOM 629 N N . LYS A 1 91 ? -7.433 -5.910 26.479 1.00 87.81 91 LYS A N 1
ATOM 630 C CA . LYS A 1 91 ? -7.047 -5.065 27.630 1.00 87.81 91 LYS A CA 1
ATOM 631 C C . LYS A 1 91 ? -5.540 -4.799 27.761 1.00 87.81 91 LYS A C 1
ATOM 633 O O . LYS A 1 91 ? -5.130 -3.879 28.464 1.00 87.81 91 LYS A O 1
ATOM 638 N N . SER A 1 92 ? -4.694 -5.630 27.149 1.00 93.62 92 SER A N 1
ATOM 639 C CA . SER A 1 92 ? -3.234 -5.538 27.292 1.00 93.62 92 SER A CA 1
ATOM 640 C C . SER A 1 92 ? -2.620 -4.614 26.241 1.00 93.62 92 SER A C 1
ATOM 642 O O . SER A 1 92 ? -2.532 -4.982 25.070 1.00 93.62 92 SER A O 1
ATOM 644 N N . LYS A 1 93 ? -2.100 -3.457 26.676 1.00 91.75 93 LYS A N 1
ATOM 645 C CA . LYS A 1 93 ? -1.405 -2.493 25.801 1.00 91.75 93 LYS A CA 1
ATOM 646 C C . LYS A 1 93 ? -0.205 -3.109 25.074 1.00 91.75 93 LYS A C 1
ATOM 648 O O . LYS A 1 93 ? 0.000 -2.849 23.896 1.00 91.75 93 LYS A O 1
ATOM 653 N N . ALA A 1 94 ? 0.552 -3.974 25.753 1.00 93.44 94 ALA A N 1
ATOM 654 C CA . ALA A 1 94 ? 1.702 -4.655 25.156 1.00 93.44 94 ALA A CA 1
ATOM 655 C C . ALA A 1 94 ? 1.290 -5.583 24.002 1.00 93.44 94 ALA A C 1
ATOM 657 O O . ALA A 1 94 ? 1.988 -5.660 22.995 1.00 93.44 94 ALA A O 1
ATOM 658 N N . ARG A 1 95 ? 0.135 -6.255 24.121 1.00 92.62 95 ARG A N 1
ATOM 659 C CA . ARG A 1 95 ? -0.392 -7.116 23.053 1.00 92.62 95 ARG A CA 1
ATOM 660 C C . ARG A 1 95 ? -0.849 -6.295 21.846 1.00 92.62 95 ARG A C 1
ATOM 662 O O . ARG A 1 95 ? -0.550 -6.695 20.729 1.00 92.62 95 ARG A O 1
ATOM 669 N N . ILE A 1 96 ? -1.514 -5.158 22.062 1.00 92.75 96 ILE A N 1
ATOM 670 C CA . ILE A 1 96 ? -1.930 -4.255 20.974 1.00 92.75 96 ILE A CA 1
ATOM 671 C C . ILE A 1 96 ? -0.707 -3.762 20.191 1.00 92.75 96 ILE A C 1
ATOM 673 O O . ILE A 1 96 ? -0.676 -3.870 18.966 1.00 92.75 96 ILE A O 1
ATOM 677 N N . ILE A 1 97 ? 0.331 -3.297 20.897 1.00 92.50 97 ILE A N 1
ATOM 678 C CA . ILE A 1 97 ? 1.584 -2.848 20.271 1.00 92.50 97 ILE A CA 1
ATOM 679 C C . ILE A 1 97 ? 2.231 -3.992 19.483 1.00 92.50 97 ILE A C 1
ATOM 681 O O . ILE A 1 97 ? 2.624 -3.792 18.339 1.00 92.50 97 ILE A O 1
ATOM 685 N N . ALA A 1 98 ? 2.307 -5.196 20.057 1.00 94.06 98 ALA A N 1
ATOM 686 C CA . ALA A 1 98 ? 2.904 -6.348 19.385 1.00 94.06 98 ALA A CA 1
ATOM 687 C C . ALA A 1 98 ? 2.160 -6.736 18.095 1.00 94.06 98 ALA A C 1
ATOM 689 O O . ALA A 1 98 ? 2.807 -7.015 17.090 1.00 94.06 98 ALA A O 1
ATOM 690 N N . ILE A 1 99 ? 0.822 -6.726 18.105 1.00 93.12 99 ILE A N 1
ATOM 691 C CA . ILE A 1 99 ? 0.008 -7.018 16.914 1.00 93.12 99 ILE A CA 1
ATOM 692 C C . ILE A 1 99 ? 0.216 -5.938 15.850 1.00 93.12 99 ILE A C 1
ATOM 694 O O . ILE A 1 99 ? 0.502 -6.265 14.703 1.00 93.12 99 ILE A O 1
ATOM 698 N N . THR A 1 100 ? 0.143 -4.665 16.242 1.00 91.94 100 THR A N 1
ATOM 699 C CA . THR A 1 100 ? 0.303 -3.526 15.321 1.00 91.94 100 THR A CA 1
ATOM 700 C C . THR A 1 100 ? 1.687 -3.535 14.668 1.00 91.94 100 THR A C 1
ATOM 702 O O . THR A 1 100 ? 1.805 -3.402 13.455 1.00 91.94 100 THR A O 1
ATOM 705 N N . MET A 1 101 ? 2.741 -3.786 15.451 1.00 92.19 101 MET A N 1
ATOM 706 C CA . MET A 1 101 ? 4.102 -3.954 14.930 1.00 92.19 101 MET A CA 1
ATOM 707 C C . MET A 1 101 ? 4.224 -5.171 14.008 1.00 92.19 101 MET A C 1
ATOM 709 O O . MET A 1 101 ? 4.915 -5.103 12.996 1.00 92.19 101 MET A O 1
ATOM 713 N N . GLY A 1 102 ? 3.561 -6.281 14.345 1.00 94.44 102 GLY A N 1
ATOM 714 C CA . GLY A 1 102 ? 3.536 -7.481 13.511 1.00 94.44 102 GLY A CA 1
ATOM 715 C C . GLY A 1 102 ? 2.910 -7.229 12.139 1.00 94.44 102 GLY A C 1
ATOM 716 O O . GLY A 1 102 ? 3.455 -7.683 11.138 1.00 94.44 102 GLY A O 1
ATOM 717 N N . ILE A 1 103 ? 1.822 -6.459 12.090 1.00 94.19 103 ILE A N 1
ATOM 718 C CA . ILE A 1 103 ? 1.185 -6.034 10.838 1.00 94.19 103 ILE A CA 1
ATOM 719 C C . ILE A 1 103 ? 2.097 -5.079 10.068 1.00 94.19 103 ILE A C 1
ATOM 721 O O . ILE A 1 103 ? 2.338 -5.300 8.888 1.00 94.19 103 ILE A O 1
ATOM 725 N N . ALA A 1 104 ? 2.681 -4.074 10.725 1.00 92.88 104 ALA A N 1
ATOM 726 C CA . ALA A 1 104 ? 3.566 -3.110 10.068 1.00 92.88 104 ALA A CA 1
ATOM 727 C C . ALA A 1 104 ? 4.794 -3.766 9.399 1.00 92.88 104 ALA A C 1
ATOM 729 O O . ALA A 1 104 ? 5.306 -3.256 8.404 1.00 92.88 104 ALA A O 1
ATOM 730 N N . LEU A 1 105 ? 5.257 -4.916 9.905 1.00 95.69 105 LEU A N 1
ATOM 731 C CA . LEU A 1 105 ? 6.333 -5.699 9.284 1.00 95.69 105 LEU A CA 1
ATOM 732 C C . LEU A 1 105 ? 5.939 -6.340 7.946 1.00 95.69 105 LEU A C 1
ATOM 734 O O . LEU A 1 105 ? 6.829 -6.714 7.182 1.00 95.69 105 LEU A O 1
ATOM 738 N N . LEU A 1 106 ? 4.649 -6.447 7.626 1.00 96.88 106 LEU A N 1
ATOM 739 C CA . LEU A 1 106 ? 4.207 -6.933 6.319 1.00 96.88 106 LEU A CA 1
ATOM 740 C C . LEU A 1 106 ? 4.607 -5.980 5.189 1.00 96.88 106 LEU A C 1
ATOM 742 O O . LEU A 1 106 ? 4.872 -6.454 4.089 1.00 96.88 106 LEU A O 1
ATOM 746 N N . LEU A 1 107 ? 4.772 -4.683 5.467 1.00 95.62 107 LEU A N 1
ATOM 747 C CA . LEU A 1 107 ? 5.197 -3.693 4.476 1.00 95.62 107 LEU A CA 1
ATOM 748 C C . LEU A 1 107 ? 6.608 -3.983 3.928 1.00 95.62 107 LEU A C 1
ATOM 750 O O . LEU A 1 107 ? 6.752 -4.187 2.719 1.00 95.62 107 LEU A O 1
ATOM 754 N N . PRO A 1 108 ? 7.673 -4.074 4.756 1.00 95.75 108 PRO A N 1
ATOM 755 C CA . PRO A 1 108 ? 8.992 -4.442 4.251 1.00 95.75 108 PRO A CA 1
ATOM 756 C C . PRO A 1 108 ? 9.031 -5.869 3.688 1.00 95.75 108 PRO A C 1
ATOM 758 O O . PRO A 1 108 ? 9.827 -6.135 2.789 1.00 95.75 108 PRO A O 1
ATOM 761 N N . ILE A 1 109 ? 8.174 -6.783 4.163 1.00 96.88 109 ILE A N 1
ATOM 762 C CA . ILE A 1 109 ? 8.047 -8.127 3.580 1.00 96.88 109 ILE A CA 1
ATOM 763 C C . ILE A 1 109 ? 7.484 -8.046 2.156 1.00 96.88 109 ILE A C 1
ATOM 765 O O . ILE A 1 109 ? 8.070 -8.635 1.250 1.00 96.88 109 ILE A O 1
ATOM 769 N N . GLY A 1 110 ? 6.409 -7.290 1.930 1.00 95.56 110 GLY A N 1
ATOM 770 C CA . GLY A 1 110 ? 5.842 -7.051 0.602 1.00 95.56 110 GLY A CA 1
ATOM 771 C C . GLY A 1 110 ? 6.872 -6.432 -0.341 1.00 95.56 110 GLY A C 1
ATOM 772 O O . GLY A 1 110 ? 7.090 -6.934 -1.446 1.00 95.56 110 GLY A O 1
ATOM 773 N N . ALA A 1 111 ? 7.607 -5.423 0.133 1.00 95.69 111 ALA A N 1
ATOM 774 C CA . ALA A 1 111 ? 8.663 -4.785 -0.652 1.00 95.69 111 ALA A CA 1
ATOM 775 C C . ALA A 1 111 ? 9.788 -5.768 -1.007 1.00 95.69 111 ALA A C 1
ATOM 777 O O . ALA A 1 111 ? 10.283 -5.772 -2.136 1.00 95.69 111 ALA A O 1
ATOM 778 N N . ALA A 1 112 ? 10.158 -6.654 -0.078 1.00 95.56 112 ALA A N 1
ATOM 779 C CA . ALA A 1 112 ? 11.120 -7.719 -0.335 1.00 95.56 112 ALA A CA 1
ATOM 780 C C . ALA A 1 112 ? 10.595 -8.749 -1.352 1.00 95.56 112 ALA A C 1
ATOM 782 O O . ALA A 1 112 ? 11.358 -9.191 -2.214 1.00 95.56 112 ALA A O 1
ATOM 783 N N . ILE A 1 113 ? 9.303 -9.095 -1.312 1.00 95.06 113 ILE A N 1
ATOM 784 C CA . ILE A 1 113 ? 8.661 -9.996 -2.286 1.00 95.06 113 ILE A CA 1
ATOM 785 C C . ILE A 1 113 ? 8.718 -9.412 -3.705 1.00 95.06 113 ILE A C 1
ATOM 787 O O . ILE A 1 113 ? 8.840 -10.174 -4.663 1.00 95.06 113 ILE A O 1
ATOM 791 N N . ALA A 1 114 ? 8.710 -8.085 -3.862 1.00 93.50 114 ALA A N 1
ATOM 792 C CA . ALA A 1 114 ? 8.858 -7.436 -5.165 1.00 93.50 114 ALA A CA 1
ATOM 793 C C . ALA A 1 114 ? 10.282 -7.529 -5.750 1.00 93.50 114 ALA A C 1
ATOM 795 O O . ALA A 1 114 ? 10.462 -7.355 -6.955 1.00 93.50 114 ALA A O 1
ATOM 796 N N . THR A 1 115 ? 11.309 -7.806 -4.937 1.00 91.81 115 THR A N 1
ATOM 797 C CA . THR A 1 115 ? 12.720 -7.748 -5.376 1.00 91.81 115 THR A CA 1
ATOM 798 C C . THR A 1 115 ? 13.071 -8.645 -6.570 1.00 91.81 115 THR A C 1
ATOM 800 O O . THR A 1 115 ? 13.808 -8.173 -7.441 1.00 91.81 115 THR A O 1
ATOM 803 N N . PRO A 1 116 ? 12.544 -9.881 -6.722 1.00 92.62 116 PRO A N 1
ATOM 804 C CA . PRO A 1 116 ? 12.849 -10.710 -7.886 1.00 92.62 116 PRO A CA 1
ATOM 805 C C . PRO A 1 116 ? 12.317 -10.106 -9.191 1.00 92.62 116 PRO A C 1
ATOM 807 O O . PRO A 1 116 ? 12.880 -10.368 -10.257 1.00 92.62 116 PRO A O 1
ATOM 810 N N . VAL A 1 117 ? 11.275 -9.262 -9.121 1.00 90.94 117 VAL A N 1
ATOM 811 C CA . VAL A 1 117 ? 10.658 -8.612 -10.288 1.00 90.94 117 VAL A CA 1
ATOM 812 C C . VAL A 1 117 ? 11.662 -7.719 -11.026 1.00 90.94 117 VAL A C 1
ATOM 814 O O . VAL A 1 117 ? 11.609 -7.617 -12.250 1.00 90.94 117 VAL A O 1
ATOM 817 N N . ALA A 1 118 ? 12.654 -7.172 -10.315 1.00 89.12 118 ALA A N 1
ATOM 818 C CA . ALA A 1 118 ? 13.723 -6.349 -10.884 1.00 89.12 118 ALA A CA 1
ATOM 819 C C . ALA A 1 118 ? 14.586 -7.065 -11.937 1.00 89.12 118 ALA A C 1
ATOM 821 O O . ALA A 1 118 ? 15.267 -6.412 -12.724 1.00 89.12 118 ALA A O 1
ATOM 822 N N . THR A 1 119 ? 14.583 -8.401 -11.951 1.00 91.25 119 THR A N 1
ATOM 823 C CA . THR A 1 119 ? 15.392 -9.205 -12.883 1.00 91.25 119 THR A CA 1
ATOM 824 C C . THR A 1 119 ? 14.684 -9.511 -14.203 1.00 91.25 119 THR A C 1
ATOM 826 O O . THR A 1 119 ? 15.297 -10.061 -15.120 1.00 91.25 119 THR A O 1
ATOM 829 N N . PHE A 1 120 ? 13.399 -9.170 -14.321 1.00 91.31 120 PHE A N 1
ATOM 830 C CA . PHE A 1 120 ? 12.605 -9.477 -15.504 1.00 91.31 120 PHE A CA 1
ATOM 831 C C . PHE A 1 120 ? 12.729 -8.408 -16.601 1.00 91.31 120 PHE A C 1
ATOM 833 O O . PHE A 1 120 ? 13.123 -7.272 -16.339 1.00 91.31 120 PHE A O 1
ATOM 840 N N . PRO A 1 121 ? 12.350 -8.740 -17.851 1.00 90.00 121 PRO A N 1
ATOM 841 C CA . PRO A 1 121 ? 12.278 -7.761 -18.930 1.00 90.00 121 PRO A CA 1
ATOM 842 C C . PRO A 1 121 ? 11.328 -6.591 -18.601 1.00 90.00 121 PRO A C 1
ATOM 844 O O . PRO A 1 121 ? 10.303 -6.817 -17.948 1.00 90.00 121 PRO A O 1
ATOM 847 N N . PRO A 1 122 ? 11.568 -5.374 -19.135 1.00 86.69 122 PRO A N 1
ATOM 848 C CA . PRO A 1 122 ? 10.752 -4.184 -18.850 1.00 86.69 122 PRO A CA 1
ATOM 849 C C . PRO A 1 122 ? 9.246 -4.375 -19.068 1.00 86.69 122 PRO A C 1
ATOM 851 O O . PRO A 1 122 ? 8.428 -3.859 -18.313 1.00 86.69 122 PRO A O 1
ATOM 854 N N . VAL A 1 123 ? 8.868 -5.180 -20.065 1.00 88.56 123 VAL A N 1
ATOM 855 C CA . VAL A 1 123 ? 7.466 -5.514 -20.349 1.00 88.56 123 VAL A CA 1
ATOM 856 C C . VAL A 1 123 ? 6.783 -6.263 -19.200 1.00 88.56 123 VAL A C 1
ATOM 858 O O . VAL A 1 123 ? 5.617 -6.013 -18.910 1.00 88.56 123 VAL A O 1
ATOM 861 N N . VAL A 1 124 ? 7.501 -7.155 -18.518 1.00 88.88 124 VAL A N 1
ATOM 862 C CA . VAL A 1 124 ? 6.969 -7.918 -17.382 1.00 88.88 124 VAL A CA 1
ATOM 863 C C . VAL A 1 124 ? 6.864 -7.014 -16.158 1.00 88.88 124 VAL A C 1
ATOM 865 O O . VAL A 1 124 ? 5.839 -7.033 -15.481 1.00 88.88 124 VAL A O 1
ATOM 868 N N . ILE A 1 125 ? 7.870 -6.164 -15.925 1.00 89.50 125 ILE A N 1
ATOM 869 C CA . ILE A 1 125 ? 7.850 -5.151 -14.858 1.00 89.50 125 ILE A CA 1
ATOM 870 C C . ILE A 1 125 ? 6.631 -4.231 -15.020 1.00 89.50 125 ILE A C 1
ATOM 872 O O . ILE A 1 125 ? 5.902 -4.009 -14.057 1.00 89.50 125 ILE A O 1
ATOM 876 N N . ALA A 1 126 ? 6.348 -3.765 -16.242 1.00 89.12 126 ALA A N 1
ATOM 877 C CA . ALA A 1 126 ? 5.160 -2.962 -16.538 1.00 89.12 126 ALA A CA 1
ATOM 878 C C . ALA A 1 126 ? 3.846 -3.701 -16.216 1.00 89.12 126 ALA A C 1
ATOM 880 O O . ALA A 1 126 ? 2.901 -3.090 -15.716 1.00 89.12 126 ALA A O 1
ATOM 881 N N . GLY A 1 127 ? 3.791 -5.016 -16.451 1.00 91.25 127 GLY A N 1
ATOM 882 C CA . GLY A 1 127 ? 2.663 -5.854 -16.043 1.00 91.25 127 GLY A CA 1
ATOM 883 C C . GLY A 1 127 ? 2.490 -5.911 -14.523 1.00 91.25 127 GLY A C 1
ATOM 884 O O . GLY A 1 127 ? 1.392 -5.671 -14.029 1.00 91.25 127 GLY A O 1
ATOM 885 N N . PHE A 1 128 ? 3.565 -6.148 -13.767 1.00 92.81 128 PHE A N 1
ATOM 886 C CA . PHE A 1 128 ? 3.517 -6.144 -12.298 1.00 92.81 128 PHE A CA 1
ATOM 887 C C . PHE A 1 128 ? 3.149 -4.773 -11.719 1.00 92.81 128 PHE A C 1
ATOM 889 O O . PHE A 1 128 ? 2.364 -4.698 -10.778 1.00 92.81 128 PHE A O 1
ATOM 896 N N . LEU A 1 129 ? 3.655 -3.684 -12.297 1.00 91.06 129 LEU A N 1
ATOM 897 C CA . LEU A 1 129 ? 3.255 -2.331 -11.905 1.00 91.06 129 LEU A CA 1
ATOM 898 C C . LEU A 1 129 ? 1.769 -2.096 -12.156 1.00 91.06 129 LEU A C 1
ATOM 900 O O . LEU A 1 129 ? 1.077 -1.583 -11.285 1.00 91.06 129 LEU A O 1
ATOM 904 N N . SER A 1 130 ? 1.258 -2.515 -13.316 1.00 93.00 130 SER A N 1
ATOM 905 C CA . SER A 1 130 ? -0.171 -2.403 -13.605 1.00 93.00 130 SER A CA 1
ATOM 906 C C . SER A 1 130 ? -1.024 -3.260 -12.672 1.00 93.00 130 SER A C 1
ATOM 908 O O . SER A 1 130 ? -2.125 -2.844 -12.323 1.00 93.00 130 SER A O 1
ATOM 910 N N . PHE A 1 131 ? -0.532 -4.434 -12.272 1.00 94.50 131 PHE A N 1
ATOM 911 C CA . PHE A 1 131 ? -1.156 -5.255 -11.237 1.00 94.50 131 PHE A CA 1
ATOM 912 C C . PHE A 1 131 ? -1.237 -4.487 -9.915 1.00 94.50 131 PHE A C 1
ATOM 914 O O . PHE A 1 131 ? -2.324 -4.344 -9.363 1.00 94.50 131 PHE A O 1
ATOM 921 N N . GLY A 1 132 ? -0.109 -3.941 -9.456 1.00 92.44 132 GLY A N 1
ATOM 922 C CA . GLY A 1 132 ? -0.024 -3.202 -8.201 1.00 92.44 132 GLY A CA 1
ATOM 923 C C . GLY A 1 132 ? -0.927 -1.972 -8.170 1.00 92.44 132 GLY A C 1
ATOM 924 O O . GLY A 1 132 ? -1.695 -1.796 -7.234 1.00 92.44 132 GLY A O 1
ATOM 925 N N . LEU A 1 133 ? -0.907 -1.161 -9.228 1.00 91.94 133 LEU A N 1
ATOM 926 C CA . LEU A 1 133 ? -1.750 0.033 -9.328 1.00 91.94 133 LEU A CA 1
ATOM 927 C C . LEU A 1 133 ? -3.245 -0.301 -9.288 1.00 91.94 133 LEU A C 1
ATOM 929 O O . LEU A 1 133 ? -4.009 0.402 -8.634 1.00 91.94 133 LEU A O 1
ATOM 933 N N . MET A 1 134 ? -3.666 -1.376 -9.962 1.00 94.06 134 MET A N 1
ATOM 934 C CA . MET A 1 134 ? -5.067 -1.803 -9.921 1.00 94.06 134 MET A CA 1
ATOM 935 C C . MET A 1 134 ? -5.448 -2.404 -8.568 1.00 94.06 134 MET A C 1
ATOM 937 O O . MET A 1 134 ? -6.589 -2.240 -8.146 1.00 94.06 134 MET A O 1
ATOM 941 N N . ALA A 1 135 ? -4.506 -3.054 -7.880 1.00 92.88 135 ALA A N 1
ATOM 942 C CA . ALA A 1 135 ? -4.718 -3.538 -6.523 1.00 92.88 135 ALA A CA 1
ATOM 943 C C . ALA A 1 135 ? -4.912 -2.378 -5.531 1.00 92.88 135 ALA A C 1
ATOM 945 O O . ALA A 1 135 ? -5.903 -2.370 -4.811 1.00 92.88 135 ALA A O 1
ATOM 946 N N . LEU A 1 136 ? -4.051 -1.354 -5.573 1.00 90.31 136 LEU A N 1
ATOM 947 C CA . LEU A 1 136 ? -4.200 -0.147 -4.746 1.00 90.31 136 LEU A CA 1
ATOM 948 C C . LEU A 1 136 ? -5.500 0.601 -5.046 1.00 90.31 136 LEU A C 1
ATOM 950 O O . LEU A 1 136 ? -6.210 1.008 -4.134 1.00 90.31 136 LEU A O 1
ATOM 954 N N . LEU A 1 137 ? -5.848 0.761 -6.328 1.00 91.19 137 LEU A N 1
ATOM 955 C CA . LEU A 1 137 ? -7.098 1.420 -6.703 1.00 91.19 137 LEU A CA 1
ATOM 956 C C . LEU A 1 137 ? -8.310 0.672 -6.137 1.00 91.19 137 LEU A C 1
ATOM 958 O O . LEU A 1 137 ? -9.256 1.303 -5.671 1.00 91.19 137 LEU A O 1
ATOM 962 N N . TYR A 1 138 ? -8.278 -0.660 -6.158 1.00 91.56 138 TYR A N 1
ATOM 963 C CA . TYR A 1 138 ? -9.315 -1.474 -5.541 1.00 91.56 138 TYR A CA 1
ATOM 964 C C . TYR A 1 138 ? -9.378 -1.268 -4.022 1.00 91.56 138 TYR A C 1
ATOM 966 O O . TYR A 1 138 ? -10.454 -0.974 -3.515 1.00 91.56 138 TYR A O 1
ATOM 974 N N . LEU A 1 139 ? -8.247 -1.377 -3.314 1.00 87.62 139 LEU A N 1
ATOM 975 C CA . LEU A 1 139 ? -8.174 -1.192 -1.855 1.00 87.62 139 LEU A CA 1
ATOM 976 C C . LEU A 1 139 ? -8.753 0.166 -1.443 1.00 87.62 139 LEU A C 1
ATOM 978 O O . LEU A 1 139 ? -9.677 0.248 -0.634 1.00 87.62 139 LEU A O 1
ATOM 982 N N . VAL A 1 140 ? -8.309 1.241 -2.097 1.00 84.38 140 VAL A N 1
ATOM 983 C CA . VAL A 1 140 ? -8.801 2.593 -1.813 1.00 84.38 140 VAL A CA 1
ATOM 984 C C . VAL A 1 140 ? -10.307 2.706 -2.064 1.00 84.38 140 VAL A C 1
ATOM 986 O O . VAL A 1 140 ? -11.012 3.344 -1.286 1.00 84.38 140 VAL A O 1
ATOM 989 N N . THR A 1 141 ? -10.823 2.108 -3.139 1.00 85.94 141 THR A N 1
ATOM 990 C CA . THR A 1 141 ? -12.231 2.281 -3.533 1.00 85.94 141 THR A CA 1
ATOM 991 C C . THR A 1 141 ? -13.208 1.416 -2.749 1.00 85.94 141 THR A C 1
ATOM 993 O O . THR A 1 141 ? -14.262 1.911 -2.359 1.00 85.94 141 THR A O 1
ATOM 996 N N . GLU A 1 142 ? -12.874 0.153 -2.508 1.00 84.56 142 GLU A N 1
ATOM 997 C CA . GLU A 1 142 ? -13.778 -0.845 -1.922 1.00 84.56 142 GLU A CA 1
ATOM 998 C C . GLU A 1 142 ? -13.535 -1.089 -0.427 1.00 84.56 142 GLU A C 1
ATOM 1000 O O . GLU A 1 142 ? -14.340 -1.762 0.229 1.00 84.56 142 GLU A O 1
ATOM 1005 N N . GLU A 1 143 ? -12.429 -0.589 0.119 1.00 79.31 143 GLU A N 1
ATOM 1006 C CA . GLU A 1 143 ? -12.120 -0.680 1.547 1.00 79.31 143 GLU A CA 1
ATOM 1007 C C . GLU A 1 143 ? -12.130 0.717 2.158 1.00 79.31 143 GLU A C 1
ATOM 1009 O O . GLU A 1 143 ? -13.101 1.069 2.829 1.00 79.31 143 GLU A O 1
ATOM 1014 N N . LEU A 1 144 ? -11.142 1.558 1.836 1.00 79.88 144 LEU A N 1
ATOM 1015 C CA . LEU A 1 144 ? -10.971 2.847 2.516 1.00 79.88 144 LEU A CA 1
ATOM 1016 C C . LEU A 1 144 ? -12.136 3.818 2.284 1.00 79.88 144 LEU A C 1
ATOM 1018 O O . LEU A 1 144 ? -12.628 4.430 3.233 1.00 79.88 144 LEU A O 1
ATOM 1022 N N . LEU A 1 145 ? -12.599 3.980 1.038 1.00 80.12 145 LEU A N 1
ATOM 1023 C CA . LEU A 1 145 ? -13.707 4.894 0.743 1.00 80.12 145 LEU A CA 1
ATOM 1024 C C . LEU A 1 145 ? -15.032 4.388 1.313 1.00 80.12 145 LEU A C 1
ATOM 1026 O O . LEU A 1 145 ? -15.808 5.198 1.816 1.00 80.12 145 LEU A O 1
ATOM 1030 N N . VAL A 1 146 ? -15.288 3.080 1.268 1.00 80.00 146 VAL A N 1
ATOM 1031 C CA . VAL A 1 146 ? -16.514 2.500 1.836 1.00 80.00 146 VAL A CA 1
ATOM 1032 C C . VAL A 1 146 ? -16.535 2.683 3.352 1.00 80.00 146 VAL A C 1
ATOM 1034 O O . VAL A 1 146 ? -17.527 3.177 3.883 1.00 80.00 146 VAL A O 1
ATOM 1037 N N . GLU A 1 147 ? -15.431 2.373 4.033 1.00 73.31 147 GLU A N 1
ATOM 1038 C CA . GLU A 1 147 ? -15.300 2.531 5.485 1.00 73.31 147 GLU A CA 1
ATOM 1039 C C . GLU A 1 147 ? -15.405 4.004 5.914 1.00 73.31 147 GLU A C 1
ATOM 1041 O O . GLU A 1 147 ? -16.101 4.337 6.876 1.00 73.31 147 GLU A O 1
ATOM 1046 N N . ALA A 1 148 ? -14.799 4.922 5.154 1.00 70.50 148 ALA A N 1
ATOM 1047 C CA . ALA A 1 148 ? -14.905 6.356 5.419 1.00 70.50 148 ALA A CA 1
ATOM 1048 C C . ALA A 1 148 ? -16.354 6.882 5.340 1.00 70.50 148 ALA A C 1
ATOM 1050 O O . ALA A 1 148 ? -16.697 7.799 6.090 1.00 70.50 148 ALA A O 1
ATOM 1051 N N . HIS A 1 149 ? -17.197 6.287 4.485 1.00 71.62 149 HIS A N 1
ATOM 1052 C CA . HIS A 1 149 ? -18.603 6.672 4.289 1.00 71.62 149 HIS A CA 1
ATOM 1053 C C . HIS A 1 149 ? -19.584 5.899 5.197 1.00 71.62 149 HIS A C 1
ATOM 1055 O O . HIS A 1 149 ? -20.792 6.144 5.144 1.00 71.62 149 HIS A O 1
ATOM 1061 N N . GLU A 1 150 ? -19.121 4.983 6.061 1.00 70.56 150 GLU A N 1
ATOM 1062 C CA . GLU A 1 150 ? -20.005 4.303 7.026 1.00 70.56 150 GLU A CA 1
ATOM 1063 C C . GLU A 1 150 ? -20.597 5.269 8.066 1.00 70.56 150 GLU A C 1
ATOM 1065 O O . GLU A 1 150 ? -21.677 5.033 8.619 1.00 70.56 150 GLU A O 1
ATOM 1070 N N . LYS A 1 151 ? -19.908 6.384 8.334 1.00 65.81 151 LYS A N 1
ATOM 1071 C CA . LYS A 1 151 ? -20.406 7.483 9.170 1.00 65.81 151 LYS A CA 1
ATOM 1072 C C . LYS A 1 151 ? -20.957 8.585 8.263 1.00 65.81 151 LYS A C 1
ATOM 1074 O O . LYS A 1 151 ? -20.398 8.812 7.199 1.00 65.81 151 LYS A O 1
ATOM 1079 N N . PRO A 1 152 ? -22.032 9.290 8.666 1.00 66.44 152 PRO A N 1
ATOM 1080 C CA . PRO A 1 152 ? -22.661 10.293 7.815 1.00 66.44 152 PRO A CA 1
ATOM 1081 C C . PRO A 1 152 ? -21.636 11.322 7.339 1.00 66.44 152 PRO A C 1
ATOM 1083 O O . PRO A 1 152 ? -21.013 12.009 8.156 1.00 66.44 152 PRO A O 1
ATOM 1086 N N . ASP A 1 153 ? -21.480 11.412 6.020 1.00 63.72 153 ASP A N 1
ATOM 1087 C CA . ASP A 1 153 ? -20.493 12.291 5.417 1.00 63.72 153 ASP A CA 1
ATOM 1088 C C . ASP A 1 153 ? -20.731 13.739 5.802 1.00 63.72 153 ASP A C 1
ATOM 1090 O O . ASP A 1 153 ? -21.834 14.288 5.708 1.00 63.72 153 ASP A O 1
ATOM 1094 N N . THR A 1 154 ? -19.636 14.389 6.175 1.00 78.56 154 THR A N 1
ATOM 1095 C CA . THR A 1 154 ? -19.588 15.841 6.232 1.00 78.56 154 THR A CA 1
ATOM 1096 C C . THR A 1 154 ? -18.781 16.334 5.036 1.00 78.56 154 THR A C 1
ATOM 1098 O O . THR A 1 154 ? -17.781 15.704 4.684 1.00 78.56 154 THR A O 1
ATOM 1101 N N . PRO A 1 155 ? -19.123 17.494 4.446 1.00 82.50 155 PRO A N 1
ATOM 1102 C CA . PRO A 1 155 ? -18.330 18.093 3.368 1.00 82.50 155 PRO A CA 1
ATOM 1103 C C . PRO A 1 155 ? -16.837 18.247 3.703 1.00 82.50 155 PRO A C 1
ATOM 1105 O O . PRO A 1 155 ? -15.997 18.322 2.811 1.00 82.50 155 PRO A O 1
ATOM 1108 N N . LEU A 1 156 ? -16.500 18.286 4.996 1.00 81.94 156 LEU A N 1
ATOM 1109 C CA . LEU A 1 156 ? -15.134 18.377 5.492 1.00 81.94 156 LEU A CA 1
ATOM 1110 C C . LEU A 1 156 ? -14.350 17.064 5.323 1.00 81.94 156 LEU A C 1
ATOM 1112 O O . LEU A 1 156 ? -13.178 17.125 4.966 1.00 81.94 156 LEU A O 1
ATOM 1116 N N . ILE A 1 157 ? -14.976 15.896 5.512 1.00 78.38 157 ILE A N 1
ATOM 1117 C CA . ILE A 1 157 ? -14.329 14.586 5.293 1.00 78.38 157 ILE A CA 1
ATOM 1118 C C . ILE A 1 157 ? -13.978 14.426 3.811 1.00 78.38 157 ILE A C 1
ATOM 1120 O O . ILE A 1 157 ? -12.826 14.148 3.478 1.00 78.38 157 ILE A O 1
ATOM 1124 N N . SER A 1 158 ? -14.925 14.715 2.914 1.00 80.06 158 SER A N 1
ATOM 1125 C CA . SER A 1 158 ? -14.669 14.678 1.470 1.00 80.06 158 SER A CA 1
ATOM 1126 C C . SER A 1 158 ? -13.580 15.678 1.059 1.00 80.06 158 SER A C 1
ATOM 1128 O O . SER A 1 158 ? -12.733 15.357 0.230 1.00 80.06 158 SER A O 1
ATOM 1130 N N . ALA A 1 159 ? -13.538 16.875 1.659 1.00 86.50 159 ALA A N 1
ATOM 1131 C CA . ALA A 1 159 ? -12.478 17.849 1.394 1.00 86.50 159 ALA A CA 1
ATOM 1132 C C . ALA A 1 159 ? -11.084 17.342 1.808 1.00 86.50 159 ALA A C 1
ATOM 1134 O O . ALA A 1 159 ? -10.117 17.591 1.089 1.00 86.50 159 ALA A O 1
ATOM 1135 N N . MET A 1 160 ? -10.967 16.607 2.920 1.00 85.69 160 MET A N 1
ATOM 1136 C CA . MET A 1 160 ? -9.686 16.055 3.381 1.00 85.69 160 MET A CA 1
ATOM 1137 C C . MET A 1 160 ? -9.089 15.038 2.401 1.00 85.69 160 MET A C 1
ATOM 1139 O O . MET A 1 160 ? -7.873 15.043 2.216 1.00 85.69 160 MET A O 1
ATOM 1143 N N . PHE A 1 161 ? -9.917 14.241 1.715 1.00 82.31 161 PHE A N 1
ATOM 1144 C CA . PHE A 1 161 ? -9.461 13.368 0.624 1.00 82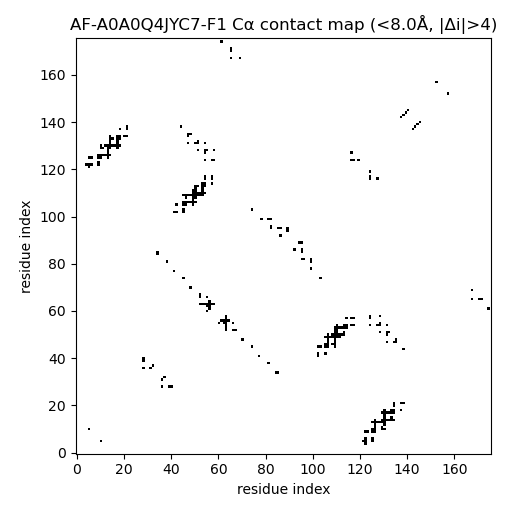.31 161 PHE A CA 1
ATOM 1145 C C . PHE A 1 161 ? -8.777 14.176 -0.490 1.00 82.31 161 PHE A C 1
ATOM 1147 O O . PHE A 1 161 ? -7.640 13.892 -0.869 1.00 82.31 161 PHE A O 1
ATOM 1154 N N . PHE A 1 162 ? -9.428 15.244 -0.965 1.00 87.44 162 PHE A N 1
ATOM 1155 C CA . PHE A 1 162 ? -8.861 16.108 -2.005 1.00 87.44 162 PHE A CA 1
ATOM 1156 C C . PHE A 1 162 ? -7.620 16.866 -1.532 1.00 87.44 162 PHE A C 1
ATOM 1158 O O . PHE A 1 162 ? -6.694 17.048 -2.317 1.00 87.44 162 PHE A O 1
ATOM 1165 N N . ILE A 1 163 ? -7.573 17.289 -0.265 1.00 91.00 163 ILE A N 1
ATOM 1166 C CA . ILE A 1 163 ? -6.391 17.931 0.327 1.00 91.00 163 ILE A CA 1
ATOM 1167 C C . ILE A 1 163 ? -5.215 16.953 0.370 1.00 91.00 163 ILE A C 1
ATOM 1169 O O . ILE A 1 163 ? -4.107 17.340 0.009 1.00 91.00 163 ILE A O 1
ATOM 1173 N N . GLY A 1 164 ? -5.445 15.700 0.770 1.00 87.75 164 GLY A N 1
ATOM 1174 C CA . GLY A 1 164 ? -4.415 14.661 0.764 1.00 87.75 164 GLY A CA 1
ATOM 1175 C C . GLY A 1 164 ? -3.875 14.408 -0.643 1.00 87.75 164 GLY A C 1
ATOM 1176 O O . GLY A 1 164 ? -2.665 14.472 -0.860 1.00 87.75 164 GLY A O 1
ATOM 1177 N N . PHE A 1 165 ? -4.771 14.223 -1.615 1.00 87.06 165 PHE A N 1
ATOM 1178 C CA . PHE A 1 165 ? -4.400 14.030 -3.018 1.00 87.06 165 PHE A CA 1
ATOM 1179 C C . PHE A 1 165 ? -3.636 15.234 -3.595 1.00 87.06 165 PHE A C 1
ATOM 1181 O O . PHE A 1 165 ? -2.566 15.069 -4.175 1.00 87.06 165 PHE A O 1
ATOM 1188 N N . LEU A 1 166 ? -4.136 16.456 -3.384 1.00 90.06 166 LEU A N 1
ATOM 1189 C CA . LEU A 1 166 ? -3.463 17.685 -3.812 1.00 90.06 166 LEU A CA 1
ATOM 1190 C C . LEU A 1 166 ? -2.095 17.842 -3.135 1.00 90.06 166 LEU A C 1
ATOM 1192 O O . LEU A 1 166 ? -1.137 18.246 -3.784 1.00 90.06 166 LEU A O 1
ATOM 1196 N N . GLY A 1 167 ? -1.990 17.506 -1.849 1.00 91.06 167 GLY A N 1
ATOM 1197 C CA . GLY A 1 167 ? -0.730 17.516 -1.113 1.00 91.06 167 GLY A CA 1
ATOM 1198 C C . GLY A 1 167 ? 0.308 16.583 -1.736 1.00 91.06 167 GLY A C 1
ATOM 1199 O O . GLY A 1 167 ? 1.450 16.996 -1.925 1.00 91.06 167 GLY A O 1
ATOM 1200 N N . LEU A 1 168 ? -0.091 15.367 -2.121 1.00 86.81 168 LEU A N 1
ATOM 1201 C CA . LEU A 1 168 ? 0.789 14.431 -2.826 1.00 86.81 168 LEU A CA 1
ATOM 1202 C C . LEU A 1 168 ? 1.217 14.957 -4.202 1.00 86.81 168 LEU A 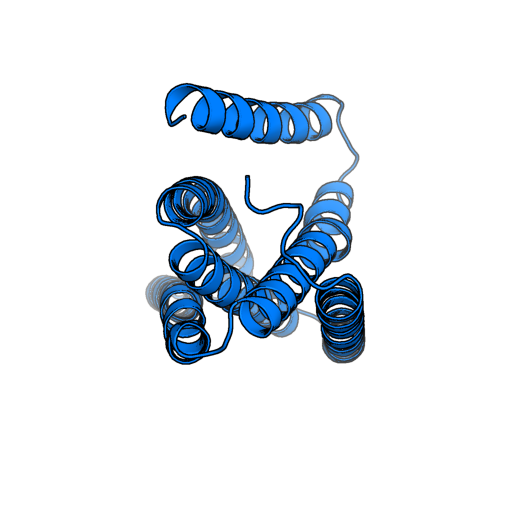C 1
ATOM 1204 O O . LEU A 1 168 ? 2.400 14.873 -4.522 1.00 86.81 168 LEU A O 1
ATOM 1208 N N . LEU A 1 169 ? 0.305 15.562 -4.971 1.00 87.88 169 LEU A N 1
ATOM 1209 C CA . LEU A 1 169 ? 0.644 16.175 -6.263 1.00 87.88 169 LEU A CA 1
ATOM 1210 C C . LEU A 1 169 ? 1.644 17.330 -6.122 1.00 87.88 169 LEU A C 1
ATOM 1212 O O . LEU A 1 169 ? 2.585 17.434 -6.902 1.00 87.88 169 LEU A O 1
ATOM 1216 N N . LEU A 1 170 ? 1.473 18.185 -5.110 1.00 91.69 170 LEU A N 1
ATOM 1217 C CA . LEU A 1 170 ? 2.414 19.274 -4.840 1.00 91.69 170 LEU A CA 1
ATOM 1218 C C . LEU A 1 170 ? 3.794 18.738 -4.438 1.00 91.69 170 LEU A C 1
ATOM 1220 O O . LEU A 1 170 ? 4.815 19.304 -4.822 1.00 91.69 170 LEU A O 1
ATOM 1224 N N . ILE A 1 171 ? 3.835 17.643 -3.674 1.00 89.25 171 ILE A N 1
ATOM 1225 C CA . ILE A 1 171 ? 5.087 16.970 -3.309 1.00 89.25 171 ILE A CA 1
ATOM 1226 C C . ILE A 1 171 ? 5.759 16.376 -4.553 1.00 89.25 171 ILE A C 1
ATOM 1228 O O . ILE A 1 171 ? 6.967 16.539 -4.712 1.00 89.25 171 ILE A O 1
ATOM 1232 N N . GLU A 1 17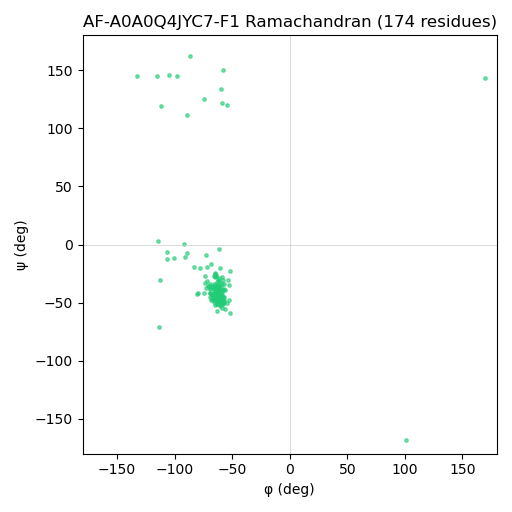2 ? 4.999 15.736 -5.444 1.00 87.12 172 GLU A N 1
ATOM 1233 C CA . GLU A 1 172 ? 5.493 15.248 -6.738 1.00 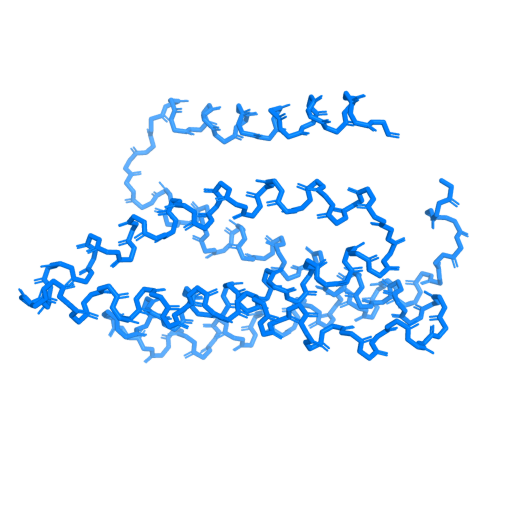87.12 172 GLU A CA 1
ATOM 1234 C C . GLU A 1 172 ? 6.099 16.374 -7.575 1.00 87.12 172 GLU A C 1
ATOM 1236 O O . GLU A 1 172 ? 7.248 16.263 -8.000 1.00 87.12 172 GLU A O 1
ATOM 1241 N N . GLU A 1 173 ? 5.392 17.492 -7.734 1.00 88.94 173 GLU A N 1
ATOM 1242 C CA . GLU A 1 173 ?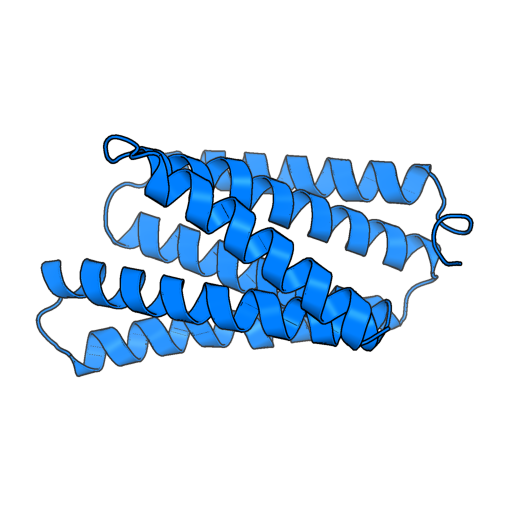 5.868 18.628 -8.529 1.00 88.94 173 GLU A CA 1
ATOM 1243 C C . GLU A 1 173 ? 7.161 19.244 -7.965 1.00 88.94 173 GLU A C 1
ATOM 1245 O O . GLU A 1 173 ? 8.053 19.633 -8.722 1.00 88.94 173 GLU A O 1
ATOM 1250 N N . VAL A 1 174 ? 7.303 19.289 -6.637 1.00 90.00 174 VAL A N 1
ATOM 1251 C CA . VAL A 1 174 ? 8.516 19.788 -5.969 1.00 90.00 174 VAL A CA 1
ATOM 1252 C C . VAL A 1 174 ? 9.688 18.802 -6.078 1.00 90.00 174 VAL A C 1
ATOM 1254 O O . VAL A 1 174 ? 10.841 19.235 -6.148 1.00 90.00 174 VAL A O 1
ATOM 1257 N N . LEU A 1 175 ? 9.425 17.492 -6.084 1.00 82.56 175 LEU A N 1
ATOM 1258 C CA . LEU A 1 175 ? 10.455 16.448 -6.190 1.00 82.56 175 LEU A CA 1
ATOM 1259 C C . LEU A 1 175 ? 10.891 16.165 -7.647 1.00 82.56 175 LEU A C 1
ATOM 1261 O O . LEU A 1 175 ? 12.002 15.657 -7.853 1.00 82.56 175 LEU A O 1
ATOM 1265 N N . GLY A 1 176 ? 10.074 16.560 -8.631 1.00 61.38 176 GLY A N 1
ATOM 1266 C CA . GLY A 1 176 ? 10.369 16.591 -10.073 1.00 61.38 176 GLY A CA 1
ATOM 1267 C C . GLY A 1 176 ? 10.447 15.232 -10.746 1.00 61.38 176 GLY A C 1
ATOM 1268 O O . GLY A 1 176 ? 11.342 15.075 -11.607 1.00 61.38 176 GLY A O 1
#